Protein 4M6T (pdb70)

Structure (mmCIF, N/CA/C/O backbone):
data_4M6T
#
_entry.id   4M6T
#
_cell.length_a   115.168
_cell.length_b   115.168
_cell.length_c   157.437
_cell.angle_alpha   90.00
_cell.angle_beta   90.00
_cell.angle_gamma   120.00
#
_symmetry.space_group_name_H-M   'H 3 2'
#
loop_
_entity.id
_entity.type
_entity.pdbx_description
1 polymer 'RNA polymerase II-associated factor 1 homolog, Linker, RNA polymerase-assoc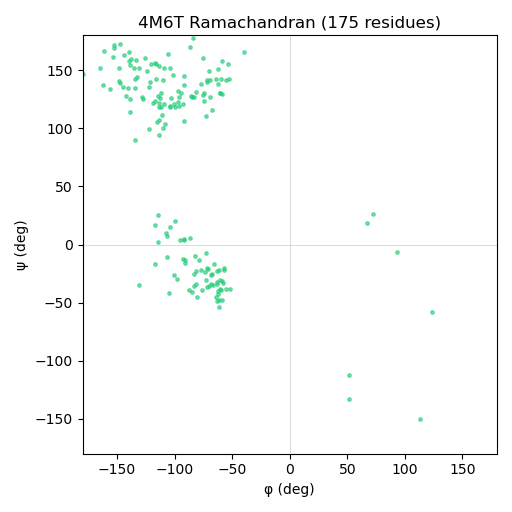iated protein LEO1'
2 non-polymer S-ADENOSYLMETHIONINE
3 water water
#
loop_
_atom_site.group_PDB
_atom_site.id
_atom_site.type_symbol
_atom_site.label_atom_id
_atom_site.label_alt_id
_atom_site.label_comp_id
_atom_site.label_asym_id
_atom_site.label_entity_id
_atom_site.label_seq_id
_atom_site.pdbx_PDB_ins_code
_atom_site.Cartn_x
_atom_site.Cartn_y
_atom_site.Cartn_z
_atom_site.occupancy
_atom_site.B_iso_or_equiv
_atom_site.auth_seq_id
_atom_site.auth_comp_id
_atom_site.auth_asym_id
_atom_site.auth_atom_id
_atom_site.pdbx_PDB_model_num
ATOM 1 N N . LYS A 1 1 ? -25.859 -11.039 29.908 1.00 63.23 10 LYS A N 1
ATOM 2 C CA . LYS A 1 1 ? -27.061 -11.521 29.239 1.00 60.71 10 LYS A CA 1
ATOM 3 C C . LYS A 1 1 ? -26.696 -12.639 28.259 1.00 55.79 10 LYS A C 1
ATOM 4 O O . LYS A 1 1 ? -25.515 -12.889 28.011 1.00 55.57 10 LYS A O 1
ATOM 6 N N . ASP A 1 2 ? -27.708 -13.318 27.725 1.00 54.01 11 ASP A N 1
ATOM 7 C CA . ASP A 1 2 ? -27.488 -14.377 26.744 1.00 56.10 11 ASP A CA 1
ATOM 8 C C . ASP A 1 2 ? -26.755 -13.841 25.503 1.00 57.87 11 ASP A C 1
ATOM 9 O O . ASP A 1 2 ? -26.788 -12.634 25.224 1.00 54.33 11 ASP A O 1
ATOM 11 N N . ARG A 1 3 ? -26.098 -14.734 24.761 1.00 57.85 12 ARG A N 1
ATOM 12 C CA . ARG A 1 3 ? -25.411 -14.347 23.526 1.00 55.38 12 ARG A CA 1
ATOM 13 C C . ARG A 1 3 ? -26.415 -13.784 22.522 1.00 52.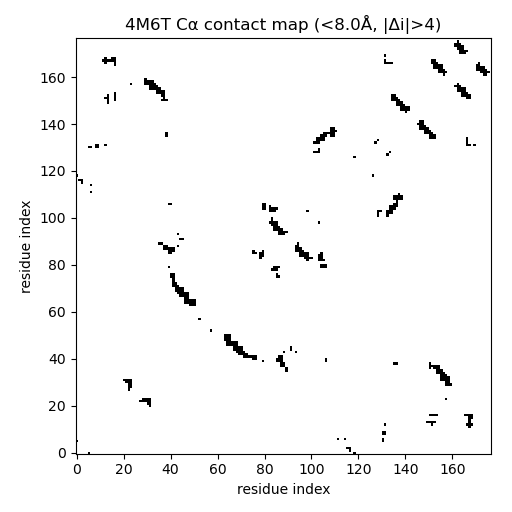22 12 ARG A C 1
ATOM 14 O O . ARG A 1 3 ? -26.191 -12.715 21.946 1.00 48.84 12 ARG A O 1
ATOM 22 N N . ASP A 1 4 ? -27.523 -14.504 22.342 1.00 51.78 13 ASP A N 1
ATOM 23 C CA . ASP A 1 4 ? -28.648 -14.057 21.518 1.00 51.82 13 ASP A CA 1
ATOM 24 C C . ASP A 1 4 ? -29.161 -12.651 21.865 1.00 52.22 13 ASP A C 1
ATOM 25 O O . ASP A 1 4 ? -29.529 -11.877 20.981 1.00 52.25 13 ASP A O 1
ATOM 30 N N . SER A 1 5 ? -29.182 -12.327 23.152 1.00 51.78 14 SER A N 1
ATOM 31 C CA . SER A 1 5 ? -29.649 -11.025 23.606 1.00 54.44 14 SER A CA 1
ATOM 32 C C . SER A 1 5 ? -28.663 -9.915 23.260 1.00 52.34 14 SER A C 1
ATOM 33 O O . SER A 1 5 ? -29.064 -8.783 22.975 1.00 49.49 14 SER A O 1
ATOM 36 N N . GLN A 1 6 ? -27.372 -10.223 23.342 1.00 52.45 15 GLN A N 1
ATOM 37 C CA . GLN A 1 6 ? -26.344 -9.264 22.957 1.00 49.58 15 GLN A CA 1
ATOM 38 C C . GLN A 1 6 ? -26.518 -8.934 21.468 1.00 47.79 15 GLN A C 1
ATOM 39 O O . GLN A 1 6 ? -26.657 -7.773 21.084 1.00 45.83 15 GLN A O 1
ATOM 45 N N . ILE A 1 7 ? -26.541 -9.974 20.644 1.00 43.56 16 ILE A N 1
ATOM 46 C CA . ILE A 1 7 ? -26.663 -9.820 19.206 1.00 44.42 16 ILE A CA 1
ATOM 47 C C . ILE A 1 7 ? -27.957 -9.094 18.803 1.00 45.48 16 ILE A C 1
ATOM 48 O O . ILE A 1 7 ? -27.961 -8.256 17.897 1.00 39.98 16 ILE A O 1
ATOM 53 N N . THR A 1 8 ? -29.049 -9.398 19.493 1.00 45.58 17 THR A N 1
ATOM 54 C CA . THR A 1 8 ? -30.320 -8.755 19.203 1.00 42.95 17 THR A CA 1
ATOM 55 C C . THR A 1 8 ? -30.267 -7.263 19.548 1.00 42.05 17 THR A C 1
ATOM 56 O O . THR A 1 8 ? -30.858 -6.423 18.854 1.00 41.80 17 THR A O 1
ATOM 60 N N . ALA A 1 9 ? -29.525 -6.944 20.601 1.00 34.76 18 ALA A N 1
ATOM 61 C CA . ALA A 1 9 ? -29.367 -5.573 21.052 1.00 37.30 18 ALA A CA 1
ATOM 62 C C . ALA A 1 9 ? -28.406 -4.825 20.125 1.00 41.39 18 ALA A C 1
ATOM 63 O O . ALA A 1 9 ? -28.624 -3.657 19.800 1.00 43.69 18 ALA A O 1
ATOM 65 N N . ILE A 1 10 ? -27.345 -5.494 19.684 1.00 39.63 19 ILE A N 1
ATOM 66 C CA . ILE A 1 10 ? -26.440 -4.869 18.725 1.00 40.37 19 ILE A CA 1
ATOM 67 C C . ILE A 1 10 ? -27.162 -4.587 17.399 1.00 36.78 19 ILE A C 1
ATOM 68 O O . ILE A 1 10 ? -27.064 -3.498 16.844 1.00 35.37 19 ILE A O 1
ATOM 73 N N . GLU A 1 11 ? -27.919 -5.559 16.917 1.00 37.76 20 GLU A N 1
ATOM 74 C CA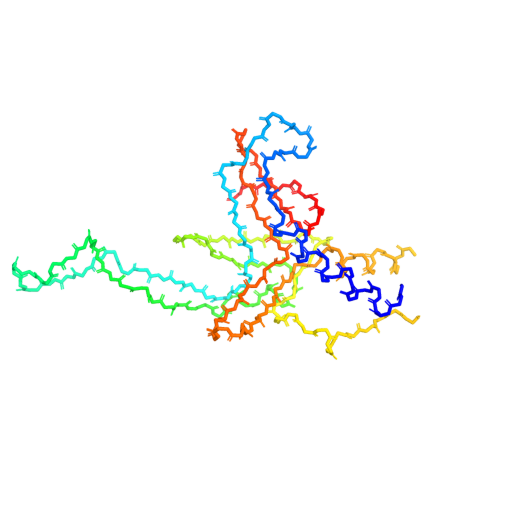 . GLU A 1 11 ? -28.663 -5.367 15.683 1.00 40.77 20 GLU A CA 1
ATOM 75 C C . GLU A 1 11 ? -29.656 -4.218 15.801 1.00 41.16 20 GLU A C 1
ATOM 76 O O . GLU A 1 11 ? -29.938 -3.524 14.820 1.00 39.54 20 GLU A O 1
ATOM 82 N N . LYS A 1 12 ? -30.164 -4.007 17.012 1.00 41.51 21 LYS A N 1
ATOM 83 C CA . LYS A 1 12 ? -31.117 -2.934 17.237 1.00 42.32 21 LYS A CA 1
ATOM 84 C C . LYS A 1 12 ? -30.467 -1.554 17.139 1.00 41.74 21 LYS A C 1
ATOM 85 O O . LYS A 1 12 ? -31.100 -0.600 16.680 1.00 41.09 21 LYS A O 1
ATOM 91 N N . THR A 1 13 ? -29.220 -1.435 17.584 1.00 38.81 22 THR A N 1
ATOM 92 C CA . THR A 1 13 ? -28.512 -0.169 17.427 1.00 40.37 22 THR A CA 1
ATOM 93 C C . THR A 1 13 ? -28.519 0.222 15.949 1.00 36.81 22 THR A C 1
ATOM 94 O O . THR A 1 13 ? -28.661 1.403 15.618 1.00 34.04 22 THR A O 1
ATOM 98 N N . PHE A 1 14 ? -28.372 -0.773 15.067 1.00 36.72 23 PHE A N 1
ATOM 99 C CA . PHE A 1 14 ? -28.463 -0.538 13.622 1.00 35.21 23 PHE A CA 1
ATOM 100 C C . PHE A 1 14 ? -29.842 -0.042 13.189 1.00 36.34 23 PHE A C 1
ATOM 101 O O . PHE A 1 14 ? -29.942 0.935 12.448 1.00 40.93 23 PHE A O 1
ATOM 109 N N . GLU A 1 15 ? -30.906 -0.711 13.630 1.00 36.99 24 GLU A N 1
ATOM 110 C CA . GLU A 1 15 ? -32.261 -0.252 13.289 1.00 40.32 24 GLU A CA 1
ATOM 111 C C . GLU A 1 15 ? -32.565 1.143 13.848 1.00 38.92 24 GLU A C 1
ATOM 112 O O . GLU A 1 15 ? -33.129 1.984 13.156 1.00 40.04 24 GLU A O 1
ATOM 114 N N . ASP A 1 16 ? -32.167 1.391 15.091 1.00 39.15 25 ASP A N 1
ATOM 115 C CA . ASP A 1 16 ? -32.415 2.687 15.720 1.00 44.17 25 ASP A CA 1
ATOM 116 C C . ASP A 1 16 ? -31.706 3.826 15.006 1.00 44.34 25 ASP A C 1
ATOM 117 O O . ASP A 1 16 ? -32.211 4.960 14.968 1.00 46.16 25 ASP A O 1
ATOM 122 N N . ALA A 1 17 ? -30.543 3.532 14.432 1.00 40.93 26 ALA A N 1
ATOM 123 C CA . ALA A 1 17 ? -29.766 4.571 13.768 1.00 38.86 26 ALA A CA 1
ATOM 124 C C . ALA A 1 17 ? -30.420 5.029 12.456 1.00 38.34 26 ALA A C 1
ATOM 125 O O . ALA A 1 17 ? -30.165 6.134 11.963 1.00 37.10 26 ALA A O 1
ATOM 127 N N . GLN A 1 18 ? -31.280 4.193 11.894 1.00 37.86 27 GLN A N 1
ATOM 128 C CA . GLN A 1 18 ? -31.876 4.529 10.606 1.00 40.55 27 GLN A CA 1
ATOM 129 C C . GLN A 1 18 ? -33.193 5.247 10.800 1.00 41.66 27 GLN A C 1
ATOM 130 O O . GLN A 1 18 ? -33.737 5.814 9.853 1.00 41.71 27 GLN A O 1
ATOM 136 N N . LYS A 1 19 ? -33.701 5.216 12.032 1.00 39.54 28 LYS A N 1
ATOM 137 C CA . LYS A 1 19 ? -34.915 5.943 12.364 1.00 36.47 28 LYS A CA 1
ATOM 138 C C . LYS A 1 19 ? -34.702 7.415 12.112 1.00 36.48 28 LYS A C 1
ATOM 139 O O . LYS A 1 19 ? -33.628 7.953 12.351 1.00 39.94 28 LYS A O 1
ATOM 145 N N . SER A 1 20 ? -35.739 8.065 11.621 1.00 39.03 29 SER A N 1
ATOM 146 C CA . SER A 1 20 ? -35.644 9.456 11.231 1.00 41.82 29 SER A CA 1
ATOM 147 C C . SER A 1 20 ? -35.272 10.354 12.408 1.00 41.13 29 SER A C 1
ATOM 148 O O . SER A 1 20 ? -35.883 10.290 13.467 1.00 37.62 29 SER A O 1
ATOM 151 N N . ILE A 1 21 ? -34.269 11.195 12.210 1.00 43.50 30 ILE A N 1
ATOM 152 C CA . ILE A 1 21 ? -33.925 12.213 13.185 1.00 40.01 30 ILE A CA 1
ATOM 153 C C . ILE A 1 21 ? -34.563 13.544 12.789 1.00 42.57 30 ILE A C 1
ATOM 154 O O . ILE A 1 21 ? -34.317 14.072 11.702 1.00 47.75 30 ILE A O 1
ATOM 159 N N . SER A 1 22 ? -35.367 14.096 13.686 1.00 45.32 31 SER A N 1
ATOM 160 C CA . SER A 1 22 ? -36.250 15.211 13.358 1.00 44.09 31 SER A CA 1
ATOM 161 C C . SER A 1 22 ? -36.151 16.362 14.370 1.00 45.93 31 SER A C 1
ATOM 162 O O . SER A 1 22 ? -36.283 17.539 14.012 1.00 45.19 31 SER A O 1
ATOM 165 N N . GLN A 1 23 ? -35.938 16.007 15.634 1.00 41.75 32 GLN A N 1
ATOM 166 C CA . GLN A 1 23 ? -35.808 16.992 16.701 1.00 43.76 32 GLN A CA 1
ATOM 167 C C . GLN A 1 23 ? -34.854 16.513 17.795 1.00 37.81 32 GLN A C 1
ATOM 168 O O . GLN A 1 23 ? -34.689 15.314 18.018 1.00 34.67 32 GLN A O 1
ATOM 174 N N . HIS A 1 24 ? -34.224 17.471 18.463 1.00 36.60 33 HIS A N 1
ATOM 175 C CA . HIS A 1 24 ? -33.228 17.190 19.482 1.00 35.83 33 HIS A CA 1
ATOM 176 C C . HIS A 1 24 ? -33.898 16.565 20.741 1.00 38.55 33 HIS A C 1
ATOM 177 O O . HIS A 1 24 ? -35.005 16.951 21.116 1.00 39.39 33 HIS A O 1
ATOM 184 N N . TYR A 1 25 ? -33.244 15.591 21.371 1.00 34.71 34 TYR A N 1
ATOM 185 C CA . TYR A 1 25 ? -33.874 14.821 22.445 1.00 36.26 34 TYR A CA 1
ATOM 186 C C . TYR A 1 25 ? -34.261 15.647 23.696 1.00 40.35 34 TYR A C 1
ATOM 187 O O . TYR A 1 25 ? -35.273 15.361 24.336 1.00 36.46 34 TYR A O 1
ATOM 189 N N . SER A 1 26 ? -33.468 16.667 24.029 1.00 41.42 35 SER A N 1
ATOM 190 C CA . SER A 1 26 ? -33.715 17.493 25.222 1.00 44.31 35 SER A CA 1
ATOM 191 C C . SER A 1 26 ? -34.248 18.865 24.866 1.00 44.48 35 SER A C 1
ATOM 192 O O . SER A 1 26 ? -34.660 19.617 25.753 1.00 45.15 35 SE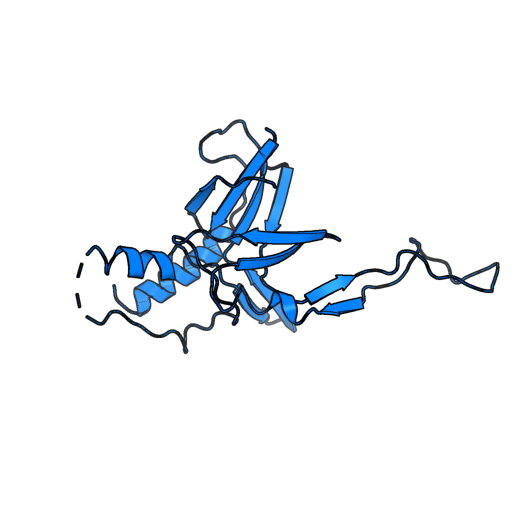R A O 1
ATOM 195 N N . LYS A 1 27 ? -34.195 19.199 23.578 1.00 41.30 36 LYS A N 1
ATOM 196 C CA . LYS A 1 27 ? -34.605 20.509 23.089 1.00 40.06 36 LYS A CA 1
ATOM 197 C C . LYS A 1 27 ? -35.468 20.299 21.863 1.00 42.71 36 LYS A C 1
ATOM 198 O O . LYS A 1 27 ? -34.961 20.217 20.747 1.00 45.89 36 LYS A O 1
ATOM 204 N N . PRO A 1 28 ? -36.784 20.173 22.071 1.00 46.36 37 PRO A N 1
ATOM 205 C CA . PRO A 1 28 ? -37.710 19.758 21.004 1.00 45.33 37 PRO A CA 1
ATOM 206 C C . PRO A 1 28 ? -37.967 20.827 19.939 1.00 43.36 37 PRO A C 1
ATOM 207 O O . PRO A 1 28 ? -38.644 20.554 18.955 1.00 46.25 37 PRO A O 1
ATOM 211 N N . ARG A 1 29 ? -37.467 22.036 20.152 1.00 45.09 38 ARG A N 1
ATOM 212 C CA . ARG A 1 29 ? -37.583 23.083 19.147 1.00 51.76 38 ARG A CA 1
ATOM 213 C C . ARG A 1 29 ? -36.363 23.056 18.230 1.00 50.07 38 ARG A C 1
ATOM 214 O O . ARG A 1 29 ? -36.374 23.648 17.142 1.00 49.16 38 ARG A O 1
ATOM 222 N N . VAL A 1 30 ? -35.320 22.365 18.679 1.00 40.79 39 VAL A N 1
ATOM 223 C CA . VAL A 1 30 ? -34.067 22.317 17.948 1.00 41.28 39 VAL A CA 1
ATOM 224 C C . VAL A 1 30 ? -34.113 21.219 16.887 1.00 42.55 39 VAL A C 1
ATOM 225 O O . VAL A 1 30 ? -34.460 20.068 17.168 1.00 43.65 39 VAL A O 1
ATO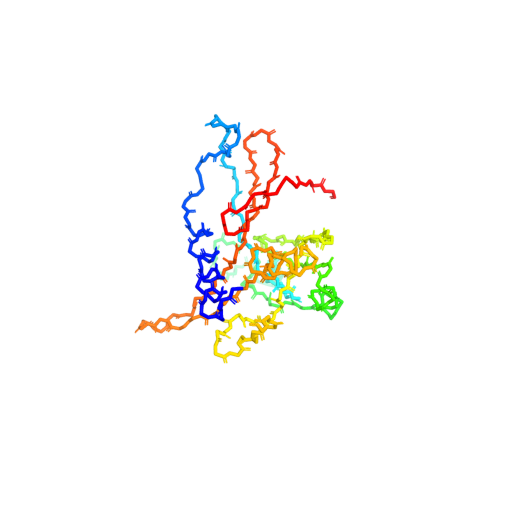M 229 N N . THR A 1 31 ? -33.798 21.600 15.655 1.00 40.78 40 THR A N 1
ATOM 230 C CA . THR A 1 31 ? -33.936 20.708 14.509 1.00 42.15 40 THR A CA 1
ATOM 231 C C . THR A 1 31 ? -32.578 20.432 13.885 1.00 38.10 40 THR A C 1
ATOM 232 O O . THR A 1 31 ? -31.648 21.232 14.028 1.00 35.78 40 THR A O 1
ATOM 236 N N . PRO A 1 32 ? -32.468 19.290 13.191 1.00 36.52 41 PRO A N 1
ATOM 237 C CA . PRO A 1 32 ? -31.227 18.823 12.569 1.00 37.06 41 PRO A CA 1
ATOM 238 C C . PRO A 1 32 ? -30.910 19.632 11.322 1.00 41.05 41 PRO A C 1
ATOM 239 O O . PRO A 1 32 ? -31.784 19.829 10.463 1.00 42.90 41 PRO A O 1
ATOM 243 N N . VAL A 1 33 ? -29.673 20.115 11.250 1.00 41.27 42 VAL A N 1
ATOM 244 C CA . VAL A 1 33 ? -29.178 20.859 10.090 1.00 47.10 42 VAL A CA 1
ATOM 245 C C . VAL A 1 33 ? -28.365 19.953 9.137 1.00 47.88 42 VAL A C 1
ATOM 246 O O . VAL A 1 33 ? -28.334 20.190 7.939 1.00 48.07 42 VAL A O 1
ATOM 250 N N . GLU A 1 34 ? -27.709 18.928 9.682 1.00 44.81 43 GLU A N 1
ATOM 251 C CA . GLU A 1 34 ? -27.005 17.928 8.886 1.00 43.09 43 GLU A CA 1
ATOM 252 C C . GLU A 1 34 ? -26.870 16.628 9.672 1.00 41.11 43 GLU A C 1
ATOM 253 O O . GLU A 1 34 ? -26.515 16.649 10.848 1.00 41.40 43 GLU A O 1
ATOM 259 N N . VAL A 1 35 ? -27.157 15.494 9.036 1.00 39.86 44 VAL A N 1
ATOM 260 C CA . VAL A 1 35 ? -26.957 14.199 9.686 1.00 35.78 44 VAL A CA 1
ATOM 261 C C . VAL A 1 35 ? -25.915 13.420 8.893 1.00 37.07 44 VAL A C 1
ATOM 262 O O . VAL A 1 35 ? -26.087 13.213 7.712 1.00 37.27 44 VAL A O 1
ATOM 266 N N . MET A 1 36 ? -24.829 12.996 9.533 1.00 41.23 45 MET A N 1
ATOM 267 C CA . MET A 1 36 ? -23.787 12.251 8.833 1.00 36.26 45 MET A CA 1
ATOM 268 C C . MET A 1 36 ? -23.616 10.862 9.437 1.00 36.50 45 MET A C 1
ATOM 269 O O . MET A 1 36 ? -23.334 10.733 10.628 1.00 38.38 45 MET A O 1
ATOM 274 N N . PRO A 1 37 ? -23.785 9.811 8.618 1.00 37.71 46 PRO A N 1
ATOM 275 C CA . PRO A 1 37 ? -23.483 8.460 9.105 1.00 34.89 46 PRO A CA 1
ATOM 276 C C . PRO A 1 37 ? -21.965 8.293 9.287 1.00 35.64 46 PRO A C 1
ATOM 277 O O . PRO A 1 37 ? -21.162 8.933 8.580 1.00 36.26 46 PRO A O 1
ATOM 281 N N . VAL A 1 38 ? -21.590 7.456 10.247 1.00 34.90 47 VAL A N 1
ATOM 282 C CA . VAL A 1 38 ? -20.196 7.278 10.618 1.00 35.59 47 VAL A CA 1
ATOM 283 C C . VAL A 1 38 ? -19.702 5.913 10.146 1.00 34.68 47 VAL A C 1
ATOM 284 O O . VAL A 1 38 ? -20.016 4.885 10.741 1.00 34.39 47 VAL A O 1
ATOM 288 N N . PHE A 1 39 ? -18.935 5.912 9.065 1.00 32.68 48 PHE A N 1
ATOM 289 C CA . PHE A 1 39 ? -18.280 4.707 8.584 1.00 33.16 48 PHE A CA 1
ATOM 290 C C . PHE A 1 39 ? -16.779 4.851 8.813 1.00 35.88 48 PHE A C 1
ATOM 291 O O . PHE A 1 39 ? -16.090 5.526 8.050 1.00 39.22 48 PHE A O 1
ATOM 299 N N . PRO A 1 40 ? -16.270 4.226 9.886 1.00 38.43 49 PRO A N 1
ATOM 300 C CA . PRO A 1 40 ? -14.833 4.222 10.181 1.00 38.65 49 PRO A CA 1
ATOM 301 C C . PRO A 1 40 ? -14.036 3.610 9.028 1.00 40.47 49 PRO A C 1
ATOM 302 O O . PRO A 1 40 ? -14.366 2.510 8.541 1.00 40.08 49 PRO A O 1
ATOM 306 N N . ASP A 1 41 ? -13.003 4.321 8.589 1.00 38.17 50 ASP A N 1
ATOM 307 C CA . ASP A 1 41 ? -12.229 3.874 7.447 1.00 38.92 50 ASP A CA 1
ATOM 308 C C . ASP A 1 41 ? -10.889 4.565 7.437 1.00 36.60 50 ASP A C 1
ATOM 309 O O . ASP A 1 41 ? -10.689 5.555 8.132 1.00 43.05 50 ASP A O 1
ATOM 314 N N . PHE A 1 42 ? -9.976 4.053 6.628 1.00 39.29 51 PHE A N 1
ATOM 315 C CA . PHE A 1 42 ? -8.696 4.707 6.396 1.00 39.13 51 PHE A CA 1
ATOM 316 C C . PHE A 1 42 ? -8.634 5.157 4.935 1.00 39.15 51 PHE A C 1
ATOM 317 O O . PHE A 1 42 ? -7.562 5.313 4.358 1.00 38.92 51 PHE A O 1
ATOM 325 N N . LYS A 1 43 ? -9.805 5.373 4.348 1.00 41.47 52 LYS A N 1
ATOM 326 C CA . LYS A 1 43 ? -9.933 5.632 2.913 1.00 41.18 52 LYS A CA 1
ATOM 327 C C . LYS A 1 43 ? -10.804 6.848 2.649 1.00 43.17 52 LYS A C 1
ATOM 328 O O . LYS A 1 43 ? -11.702 7.169 3.439 1.00 44.86 52 LYS A O 1
ATOM 334 N N . MET A 1 44 ? -10.534 7.515 1.533 1.00 40.96 53 MET A N 1
ATOM 335 C CA . MET A 1 44 ? -11.234 8.736 1.166 1.00 40.40 53 MET A CA 1
ATOM 336 C C . MET A 1 44 ? -11.525 8.784 -0.330 1.00 41.95 53 MET A C 1
ATOM 337 O O . MET A 1 44 ? -10.654 8.481 -1.150 1.00 42.82 53 MET A O 1
ATOM 342 N N . TRP A 1 45 ? -12.745 9.166 -0.685 1.00 40.25 54 TRP A N 1
ATOM 343 C CA . TRP A 1 45 ? -13.054 9.483 -2.070 1.00 38.76 54 TRP A CA 1
ATOM 344 C C . TRP A 1 45 ? -12.697 10.929 -2.331 1.00 38.88 54 TRP A C 1
ATOM 345 O O . TRP A 1 45 ? -13.105 11.825 -1.600 1.00 41.73 54 TRP A O 1
ATOM 356 N N . ILE A 1 46 ? -11.920 11.173 -3.368 1.00 39.42 55 ILE A N 1
ATOM 357 C CA . ILE A 1 46 ? -11.594 12.548 -3.668 1.00 40.15 55 ILE A CA 1
ATOM 358 C C . ILE A 1 46 ? -11.745 12.862 -5.151 1.00 36.34 55 ILE A C 1
ATOM 359 O O . ILE A 1 46 ? -11.327 12.090 -6.002 1.00 34.90 55 ILE A O 1
ATOM 364 N N . ASN A 1 47 ? -12.372 13.999 -5.433 1.00 37.44 56 ASN A N 1
ATOM 365 C CA . ASN A 1 47 ? -12.545 14.475 -6.794 1.00 37.12 56 ASN A CA 1
ATOM 366 C C . ASN A 1 47 ? -11.440 15.440 -7.191 1.00 36.77 56 ASN A C 1
ATOM 367 O O . ASN A 1 47 ? -11.132 16.376 -6.444 1.00 36.15 56 ASN A O 1
ATOM 372 N N . PRO A 1 48 ? -10.815 15.204 -8.361 1.00 38.15 57 PRO A N 1
ATOM 373 C CA . PRO A 1 48 ? -9.999 16.301 -8.896 1.00 37.31 57 PRO A CA 1
ATOM 374 C C . PRO A 1 48 ? -10.858 17.567 -9.029 1.00 36.07 57 PRO A C 1
ATOM 375 O O . PRO A 1 48 ? -12.030 17.465 -9.372 1.00 41.15 57 PRO A O 1
ATOM 379 N N . CYS A 1 49 ? -10.291 18.729 -8.725 1.00 33.08 58 CYS A N 1
ATOM 380 C CA . CYS A 1 49 ? -11.031 19.980 -8.770 1.00 38.45 58 CYS A CA 1
ATOM 381 C C . CYS A 1 49 ? -11.084 20.494 -10.208 1.00 42.71 58 CYS A C 1
ATOM 382 O O . CYS A 1 49 ? -11.961 21.270 -10.578 1.00 47.42 58 CYS A O 1
ATOM 385 N N . ALA A 1 50 ? -10.131 20.054 -11.014 1.00 42.70 59 ALA A N 1
ATOM 386 C CA . ALA A 1 50 ? -9.972 20.573 -12.357 1.00 44.71 59 ALA A CA 1
ATOM 387 C C . ALA A 1 50 ? -9.119 19.625 -13.180 1.00 45.54 59 ALA A C 1
ATOM 388 O O . ALA A 1 50 ? -8.117 19.093 -12.691 1.00 44.86 59 ALA A O 1
ATOM 390 N N . GLN A 1 51 ? -9.527 19.400 -14.421 1.00 43.22 60 GLN A N 1
ATOM 391 C CA . GLN A 1 51 ? -8.625 18.837 -15.404 1.00 45.86 60 GLN A CA 1
ATOM 392 C C . GLN A 1 51 ? -7.953 19.996 -16.143 1.00 48.11 60 GLN A C 1
ATOM 393 O O . GLN A 1 51 ? -8.597 20.993 -16.489 1.00 46.86 60 GLN A O 1
ATOM 399 N N . VAL A 1 52 ? -6.652 19.868 -16.362 1.00 46.33 61 VAL A N 1
ATOM 400 C CA . VAL A 1 52 ? -5.912 20.842 -17.147 1.00 46.03 61 VAL A CA 1
ATOM 401 C C . VAL A 1 52 ? -5.739 20.266 -18.548 1.00 43.40 61 VAL A C 1
ATOM 402 O O . VAL A 1 52 ? -5.124 19.215 -18.729 1.00 44.24 61 VAL A O 1
ATOM 406 N N . ILE A 1 53 ? -6.291 20.967 -19.530 1.00 44.82 62 ILE A N 1
ATOM 407 C CA . ILE A 1 53 ? -6.491 20.424 -20.876 1.00 48.33 62 ILE A CA 1
ATOM 408 C C . ILE A 1 53 ? -5.745 21.264 -21.919 1.00 44.94 62 ILE A C 1
ATOM 409 O O . ILE A 1 53 ? -5.457 22.436 -21.678 1.00 44.87 62 ILE A O 1
ATOM 414 N N . PHE A 1 54 ? -5.405 20.666 -23.060 1.00 47.62 63 PHE A N 1
ATOM 415 C CA . PHE A 1 54 ? -4.747 21.416 -24.144 1.00 49.43 63 PHE A CA 1
ATOM 416 C C . PHE A 1 54 ? -5.654 21.677 -25.350 1.00 50.17 63 PHE A C 1
ATOM 417 O O . PHE A 1 54 ? -5.188 22.138 -26.395 1.00 51.78 63 PHE A O 1
ATOM 425 N N . ASP A 1 55 ? -6.944 21.386 -25.191 1.00 51.16 64 ASP A N 1
ATOM 426 C CA . ASP A 1 55 ? -7.951 21.683 -26.211 1.00 56.96 64 ASP A CA 1
ATOM 427 C C . ASP A 1 55 ? -8.919 22.768 -25.731 1.00 57.75 64 ASP A C 1
ATOM 428 O O . ASP A 1 55 ? -9.525 22.640 -24.663 1.00 56.38 64 ASP A O 1
ATOM 430 N N . SER A 1 56 ? -9.072 23.828 -26.524 1.00 58.66 65 SER A N 1
ATOM 431 C CA . SER A 1 56 ? -9.943 24.949 -26.152 1.00 61.44 65 SER A CA 1
ATOM 432 C C . SER A 1 56 ? -11.429 24.574 -26.155 1.00 64.88 65 SER A C 1
ATOM 433 O O . SER A 1 56 ? -12.231 25.189 -25.446 1.00 61.41 65 SER A O 1
ATOM 435 N N . ASP A 1 57 ? -11.788 23.574 -26.962 1.00 65.20 66 ASP A N 1
ATOM 436 C CA . ASP A 1 57 ? -13.150 23.031 -26.965 1.00 72.51 66 ASP A CA 1
ATOM 437 C C . ASP A 1 57 ? -13.156 21.587 -26.446 1.00 72.65 66 ASP A C 1
ATOM 438 O O . ASP A 1 57 ? -12.928 20.640 -27.205 1.00 70.96 66 ASP A O 1
ATOM 440 N N . PRO A 1 58 ? -13.414 21.422 -25.141 1.00 72.08 67 PRO A N 1
ATOM 441 C CA . PRO A 1 58 ? -13.386 20.108 -24.485 1.00 74.95 67 PRO A CA 1
ATOM 442 C C . PRO A 1 58 ? -14.717 19.354 -24.577 1.00 76.01 67 PRO A C 1
ATOM 443 O O . PRO A 1 58 ? -15.731 19.923 -25.005 1.00 71.08 67 PRO A O 1
ATOM 447 N N . ALA A 1 59 ? -14.701 18.080 -24.180 1.00 75.94 68 ALA A N 1
ATOM 448 C CA . ALA A 1 59 ? -15.927 17.288 -24.049 1.00 67.40 68 ALA A CA 1
ATOM 449 C C . ALA A 1 59 ? -16.764 17.851 -22.899 1.00 64.60 68 ALA A C 1
ATOM 450 O O . ALA A 1 59 ? -16.334 17.831 -21.744 1.00 65.19 68 ALA A O 1
ATOM 452 N N . PRO A 1 60 ? -17.960 18.364 -23.217 1.00 63.63 69 PRO A N 1
ATOM 453 C CA . PRO A 1 60 ? -18.778 19.136 -22.272 1.00 64.43 69 PRO A CA 1
ATOM 454 C C . PRO A 1 60 ? -19.254 18.320 -21.067 1.00 62.28 69 PRO A C 1
ATOM 455 O O . PRO A 1 60 ? -19.583 17.139 -21.199 1.00 61.17 69 PRO A O 1
ATOM 459 N N . LYS A 1 61 ? -19.280 18.959 -19.903 1.00 55.69 70 LYS A N 1
ATOM 460 C CA . LYS A 1 61 ? -19.817 18.337 -18.708 1.00 55.12 70 LYS A CA 1
ATOM 461 C C . LYS A 1 61 ? -20.350 19.405 -17.766 1.00 56.26 70 LYS A C 1
ATOM 462 O O . LYS A 1 61 ? -20.112 20.599 -17.965 1.00 58.73 70 LYS A O 1
ATOM 468 N N . ASP A 1 62 ? -21.077 18.979 -16.743 1.00 53.99 71 ASP A N 1
ATOM 469 C CA . ASP A 1 62 ? -21.725 19.923 -15.859 1.00 53.93 71 ASP A CA 1
ATOM 470 C C . ASP A 1 62 ? -20.720 20.607 -14.948 1.00 55.95 71 ASP A C 1
ATOM 471 O O . ASP A 1 62 ? -20.952 21.725 -14.475 1.00 59.56 71 ASP A O 1
ATOM 476 N N . THR A 1 63 ? -19.586 19.950 -14.726 1.00 53.70 72 THR A N 1
ATOM 477 C CA . THR A 1 63 ? -18.727 20.316 -13.603 1.00 51.35 72 THR A CA 1
ATOM 478 C C . THR A 1 63 ? -17.238 20.124 -13.857 1.00 50.26 72 THR A C 1
ATOM 479 O O . THR A 1 63 ? -16.816 19.137 -14.459 1.00 49.06 72 THR A O 1
ATOM 483 N N . SER A 1 64 ? -16.451 21.088 -13.390 1.00 51.16 73 SER A N 1
ATOM 484 C CA . SER A 1 64 ? -15.000 21.031 -13.508 1.00 52.10 73 SER A CA 1
ATOM 485 C C . SER A 1 64 ? -14.420 19.977 -12.561 1.00 48.31 73 SER A C 1
ATOM 486 O O . SER A 1 64 ? -14.857 19.831 -11.412 1.00 43.32 73 SER A O 1
ATOM 488 N N . GLY A 1 65 ? -13.425 19.255 -13.059 1.00 46.94 74 GLY A N 1
ATOM 489 C CA . GLY A 1 65 ? -12.772 18.220 -12.291 1.00 44.37 74 GLY A CA 1
ATOM 490 C C . GLY A 1 65 ? -13.075 16.884 -12.930 1.00 47.55 74 GLY A C 1
ATOM 491 O O . GLY A 1 65 ? -13.272 16.811 -14.148 1.00 43.56 74 GLY A O 1
ATOM 492 N N . ALA A 1 66 ? -13.119 15.834 -12.109 1.00 42.84 75 ALA A N 1
ATOM 493 C CA . ALA A 1 66 ? -13.412 14.489 -12.589 1.00 37.59 75 ALA A CA 1
ATOM 494 C C . ALA A 1 66 ? -14.048 13.601 -11.507 1.00 38.53 75 ALA A C 1
ATOM 495 O O . ALA A 1 66 ? -14.135 13.984 -10.325 1.00 35.33 75 ALA A O 1
ATOM 497 N N . ALA A 1 67 ? -14.496 12.420 -11.937 1.00 38.08 76 ALA A N 1
ATOM 498 C CA . ALA A 1 67 ? -15.018 11.372 -11.056 1.00 34.67 76 ALA A CA 1
ATOM 499 C C . ALA A 1 67 ? -14.026 11.025 -9.944 1.00 37.02 76 ALA A C 1
ATOM 500 O O . ALA A 1 67 ? -12.813 11.189 -10.102 1.00 38.01 76 ALA A O 1
ATOM 502 N N . ALA A 1 68 ? -14.546 10.504 -8.837 1.00 39.13 77 ALA A N 1
ATOM 503 C CA . ALA A 1 68 ? -13.762 10.328 -7.611 1.00 38.66 77 ALA A CA 1
ATOM 504 C C . ALA A 1 68 ? -12.707 9.213 -7.644 1.00 37.88 77 ALA A C 1
ATOM 505 O O . ALA A 1 68 ? -12.923 8.138 -8.210 1.00 35.54 77 ALA A O 1
ATOM 507 N N . LEU A 1 69 ? -11.570 9.527 -7.019 1.00 37.09 78 LEU A N 1
ATOM 508 C CA . LEU A 1 69 ? -10.450 8.632 -6.755 1.00 38.20 78 LEU A CA 1
ATOM 509 C C . LEU A 1 69 ? -10.523 8.182 -5.312 1.00 39.51 78 LEU A C 1
ATOM 510 O O . LEU A 1 69 ? -10.897 8.969 -4.436 1.00 37.07 78 LEU A O 1
ATOM 515 N N . GLU A 1 70 ? -10.108 6.949 -5.045 1.00 38.10 79 GLU A N 1
ATOM 516 C CA . GLU A 1 70 ? -10.035 6.475 -3.669 1.00 39.63 79 GLU A CA 1
ATOM 517 C C . GLU A 1 70 ? -8.604 6.527 -3.151 1.00 40.57 79 GLU A C 1
ATOM 518 O O . GLU A 1 70 ? -7.716 5.901 -3.718 1.00 43.95 79 GLU A O 1
ATOM 524 N N . MET A 1 71 ? -8.381 7.275 -2.074 1.00 40.98 80 MET A N 1
ATOM 525 C CA . MET A 1 71 ? -7.051 7.358 -1.472 1.00 43.21 80 MET A CA 1
ATOM 526 C C . MET A 1 71 ? -7.043 6.819 -0.054 1.00 44.12 80 MET A C 1
ATOM 527 O O . MET A 1 71 ? -8.071 6.804 0.623 1.00 43.74 80 MET A O 1
ATOM 532 N N . MET A 1 72 ? -5.874 6.390 0.401 1.00 48.58 81 MET A N 1
ATOM 533 C CA . MET A 1 72 ? -5.773 5.790 1.719 1.00 43.30 81 MET A CA 1
ATOM 534 C C . MET A 1 72 ? -4.535 6.235 2.471 1.00 42.65 81 MET A C 1
ATOM 535 O O . MET A 1 72 ? -3.537 6.618 1.869 1.00 49.07 81 MET A O 1
ATOM 540 N N . SER A 1 73 ? -4.620 6.186 3.796 1.00 44.29 82 SER A N 1
ATOM 541 C CA . SER A 1 73 ? -3.499 6.481 4.676 1.00 46.61 82 SER A CA 1
ATOM 542 C C . SER A 1 73 ? -3.322 5.337 5.665 1.00 51.43 82 SER A C 1
ATOM 543 O O . SER A 1 73 ? -4.275 4.934 6.339 1.00 48.58 82 SER A O 1
ATOM 545 N N . GLN A 1 74 ? -2.107 4.804 5.747 1.00 55.00 83 GLN A N 1
ATOM 546 C CA . GLN A 1 74 ? -1.814 3.737 6.707 1.00 58.73 83 GLN A CA 1
ATOM 547 C C . GLN A 1 74 ? -1.882 4.267 8.139 1.00 53.85 83 GLN A C 1
ATOM 548 O O . GLN A 1 74 ? -2.123 3.511 9.074 1.00 55.43 83 GLN A O 1
ATOM 550 N N . ALA A 1 75 ? -1.668 5.570 8.300 1.00 50.86 84 ALA A N 1
ATOM 551 C CA . ALA A 1 75 ? -1.776 6.208 9.606 1.00 51.47 84 ALA A CA 1
ATOM 552 C C . ALA A 1 75 ? -3.173 6.031 10.227 1.00 52.96 84 ALA A C 1
ATOM 553 O O . ALA A 1 75 ? -3.290 5.635 11.390 1.00 60.24 84 ALA A O 1
ATOM 555 N N . MET A 1 76 ? -4.221 6.295 9.444 1.00 51.25 85 MET A N 1
ATOM 556 C CA . MET A 1 76 ? -5.609 6.260 9.925 1.00 52.79 85 MET A CA 1
ATOM 557 C C . MET A 1 76 ? -6.059 4.934 10.541 1.00 49.81 85 MET A C 1
ATOM 558 O O . MET A 1 76 ? -7.042 4.901 11.280 1.00 55.89 85 MET A O 1
ATOM 563 N N . ILE A 1 77 ? -5.376 3.838 10.239 1.00 48.41 86 ILE A N 1
ATOM 564 C CA . ILE A 1 77 ? -5.890 2.541 10.688 1.00 55.36 86 ILE A CA 1
ATOM 565 C C . ILE A 1 77 ? -5.563 2.247 12.157 1.00 60.20 86 ILE A C 1
ATOM 566 O O . ILE A 1 77 ? -6.427 1.790 12.920 1.00 57.89 86 ILE A O 1
ATOM 571 N N . ARG A 1 78 ? -4.321 2.510 12.556 1.00 61.21 87 ARG A N 1
ATOM 572 C CA . ARG A 1 78 ? -3.997 2.541 13.974 1.00 58.46 87 ARG A CA 1
ATOM 573 C C . ARG A 1 78 ? -4.855 3.641 14.599 1.00 63.08 87 ARG A C 1
ATOM 574 O O . ARG A 1 78 ? -4.899 4.779 14.093 1.00 66.19 87 ARG A O 1
ATOM 576 N N . GLY A 1 79 ? -5.537 3.308 15.690 1.00 54.54 88 GLY A N 1
ATOM 577 C CA . GLY A 1 79 ? -6.495 4.225 16.278 1.00 51.81 88 GLY A CA 1
ATOM 578 C C . GLY A 1 79 ? -7.843 3.545 16.358 1.00 54.98 88 GLY A C 1
ATOM 579 O O . GLY A 1 79 ? -8.416 3.386 17.445 1.00 52.80 88 GLY A O 1
ATOM 580 N N . MET A 1 80 ? -8.341 3.123 15.200 1.00 56.13 89 MET A N 1
ATOM 581 C CA . MET A 1 80 ? -9.593 2.379 15.133 1.00 52.98 89 MET A CA 1
ATOM 582 C C . MET A 1 80 ? -9.425 1.002 15.751 1.00 50.13 89 MET A C 1
ATOM 583 O O . MET A 1 80 ? -10.350 0.468 16.352 1.00 50.56 89 MET A O 1
ATOM 588 N N . ME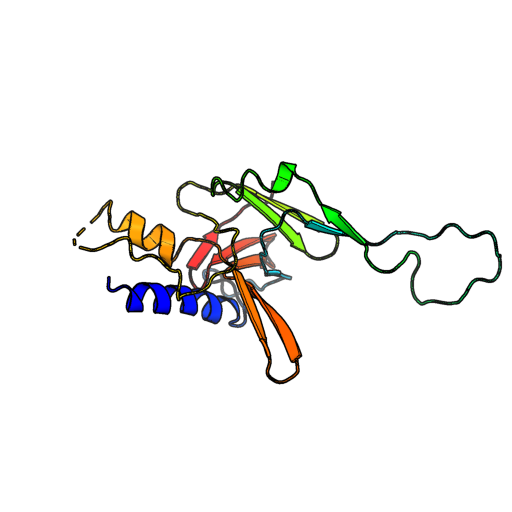T A 1 81 ? -8.237 0.429 15.600 1.00 54.55 90 MET A N 1
ATOM 589 C CA . MET A 1 81 ? -7.970 -0.907 16.125 1.00 54.90 90 MET A CA 1
ATOM 590 C C . MET A 1 81 ? -7.606 -0.874 17.598 1.00 54.15 90 MET A C 1
ATOM 591 O O . MET A 1 81 ? -7.803 -1.856 18.308 1.00 54.37 90 MET A O 1
ATOM 596 N N . SER A 1 82 ? -7.077 0.254 18.063 1.00 54.03 91 SER A N 1
ATOM 597 C CA . SER A 1 82 ? -6.864 0.427 19.496 1.00 53.95 91 SER A CA 1
ATOM 598 C C . SER A 1 82 ? -8.205 0.780 20.147 1.00 55.98 91 SER A C 1
ATOM 599 O O . SER A 1 82 ? -8.336 0.728 21.377 1.00 50.20 91 SER A O 1
ATOM 602 N N . GLY A 1 83 ? -9.190 1.121 19.306 1.00 50.11 92 GLY A N 1
ATOM 603 C CA . GLY A 1 83 ? -10.550 1.401 19.740 1.00 48.82 92 GLY A CA 1
ATOM 604 C C . GLY A 1 83 ? -10.641 2.727 20.462 1.00 50.35 92 GLY A C 1
ATOM 605 O O . GLY A 1 83 ? -11.534 2.953 21.287 1.00 56.86 92 GLY A O 1
ATOM 606 N N . GLU A 1 84 ? -9.715 3.616 20.131 1.00 53.42 93 GLU A N 1
ATOM 607 C CA . GLU A 1 84 ? -9.495 4.851 20.865 1.00 50.67 93 GLU A CA 1
ATOM 608 C C . GLU A 1 84 ? -9.826 6.080 20.036 1.00 57.26 93 GLU A C 1
ATOM 609 O O . GLU A 1 84 ? -9.655 7.212 20.501 1.00 62.51 93 GLU A O 1
ATOM 615 N N . ASN A 1 85 ? -10.292 5.863 18.809 1.00 54.09 94 ASN A N 1
ATOM 616 C CA . ASN A 1 85 ? -9.985 6.789 17.750 1.00 47.03 94 ASN A CA 1
ATOM 617 C C . ASN A 1 85 ? -10.624 6.358 16.427 1.00 48.19 94 ASN A C 1
ATOM 618 O O . ASN A 1 85 ? -10.753 5.163 16.161 1.00 47.63 94 ASN A O 1
ATOM 623 N N . LEU A 1 86 ? -11.031 7.314 15.597 1.00 43.16 95 LEU A N 1
ATOM 624 C CA . LEU A 1 86 ? -11.479 6.953 14.256 1.00 42.74 95 LEU A CA 1
ATOM 625 C C . LEU A 1 86 ? -11.574 8.104 13.254 1.00 39.49 95 LEU A C 1
ATOM 626 O O . LEU A 1 86 ? -11.797 9.264 13.615 1.00 40.63 95 LEU A O 1
ATOM 631 N N . TYR A 1 87 ? -11.396 7.766 11.985 1.00 37.34 96 TYR A N 1
ATOM 632 C CA . TYR A 1 87 ? -11.656 8.719 10.914 1.00 37.59 96 TYR A CA 1
ATOM 633 C C . TYR A 1 87 ? -12.909 8.330 10.127 1.00 38.22 96 TYR A C 1
ATOM 634 O O . TYR A 1 87 ? -13.293 7.155 10.060 1.00 37.87 96 TYR A O 1
ATOM 643 N N . PHE A 1 88 ? -13.563 9.328 9.553 1.00 36.06 97 PHE A N 1
ATOM 644 C CA . PHE A 1 88 ? -14.676 9.067 8.655 1.00 33.35 97 PHE A CA 1
ATOM 645 C C . PHE A 1 88 ? -14.844 10.206 7.651 1.00 33.93 97 PHE A C 1
ATOM 646 O O . PHE A 1 88 ? -14.330 11.311 7.855 1.00 35.76 97 PHE A O 1
ATOM 654 N N . GLN A 1 89 ? -15.548 9.924 6.560 1.00 31.44 98 GLN A N 1
ATOM 655 C CA . GLN A 1 89 ? -15.744 10.908 5.513 1.00 35.50 98 GLN A CA 1
ATOM 656 C C . GLN A 1 89 ? -17.209 11.260 5.395 1.00 36.91 98 GLN A C 1
ATOM 657 O O . GLN A 1 89 ? -18.071 10.402 5.543 1.00 39.45 98 GLN A O 1
ATOM 663 N N . SER A 1 90 ? -17.482 12.532 5.141 1.00 40.32 99 SER A N 1
ATOM 664 C CA . SER A 1 90 ? -18.811 12.984 4.761 1.00 40.77 99 SER A CA 1
ATOM 665 C C . SER A 1 90 ? -18.607 14.071 3.722 1.00 37.69 99 SER A C 1
ATOM 666 O O . SER A 1 90 ? -17.851 15.004 3.961 1.00 40.07 99 SER A O 1
ATOM 669 N N . GLY A 1 91 ? -19.266 13.952 2.572 1.00 39.19 100 GLY A N 1
ATOM 670 C CA . GLY A 1 91 ? -18.988 14.844 1.459 1.00 38.25 100 GLY A CA 1
ATOM 671 C C . GLY A 1 91 ? -17.498 14.878 1.159 1.00 42.37 100 GLY A C 1
ATOM 672 O O . GLY A 1 91 ? -16.848 13.835 1.090 1.00 45.20 100 GLY A O 1
ATOM 673 N N . ASN A 1 92 ? -16.933 16.066 0.987 1.00 44.71 101 ASN A N 1
ATOM 674 C CA . ASN A 1 92 ? -15.511 16.155 0.641 1.00 49.65 101 ASN A CA 1
ATOM 675 C C . ASN A 1 92 ? -14.638 16.148 1.879 1.00 5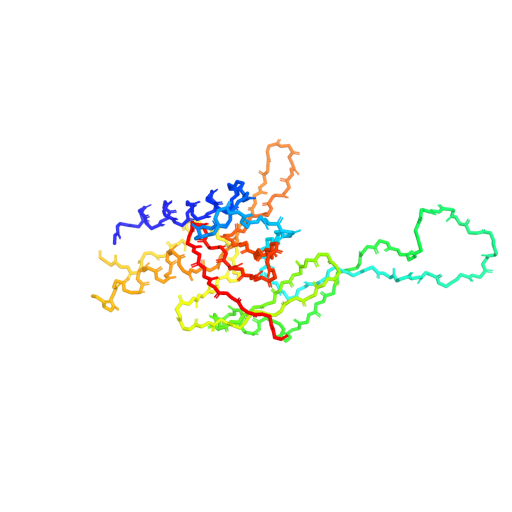2.89 101 ASN A C 1
ATOM 676 O O . ASN A 1 92 ? -13.416 16.307 1.792 1.00 56.93 101 ASN A O 1
ATOM 681 N N . ASP A 1 93 ? -15.261 15.946 3.032 1.00 45.08 102 ASP A N 1
ATOM 682 C CA . ASP A 1 93 ? -14.581 16.210 4.283 1.00 42.39 102 ASP A CA 1
ATOM 683 C C . ASP A 1 93 ? -14.092 14.984 5.029 1.00 42.00 102 ASP A C 1
ATOM 684 O O . ASP A 1 93 ? -14.651 13.890 4.921 1.00 42.82 102 ASP A O 1
ATOM 689 N N . LEU A 1 94 ? -13.027 15.197 5.791 1.00 41.43 103 LEU A N 1
ATOM 690 C CA . LEU A 1 94 ? -12.451 14.176 6.637 1.00 37.43 103 LEU A CA 1
ATOM 691 C C . LEU A 1 94 ? -12.653 14.621 8.080 1.00 39.18 103 LEU A C 1
ATOM 692 O O . LEU A 1 94 ? -12.223 15.713 8.476 1.00 36.72 103 LEU A O 1
ATOM 697 N N . TYR A 1 95 ? -13.330 13.786 8.856 1.00 37.35 104 TYR A N 1
ATOM 698 C CA . TYR A 1 95 ? -13.521 14.057 10.273 1.00 35.57 104 TYR A CA 1
ATOM 699 C C . TYR A 1 95 ? -12.712 13.086 11.099 1.00 35.36 104 TYR A C 1
ATOM 700 O O . TYR A 1 95 ? -12.600 11.906 10.776 1.00 38.19 104 TYR A O 1
ATOM 709 N N . PHE A 1 96 ? -12.145 13.593 12.176 1.00 37.12 105 PHE A N 1
ATOM 710 C CA . PHE A 1 96 ? -11.441 12.752 13.119 1.00 38.96 105 PHE A CA 1
ATOM 711 C C . PHE A 1 96 ? -12.234 12.702 14.430 1.00 40.43 105 PHE A C 1
ATOM 712 O O . PHE A 1 96 ? -12.646 13.736 14.947 1.00 38.45 105 PHE A O 1
ATOM 720 N N . VAL A 1 97 ? -12.472 11.503 14.949 1.00 37.22 106 VAL A N 1
ATOM 721 C CA . VAL A 1 97 ? -13.210 11.375 16.194 1.00 42.35 106 VAL A CA 1
ATOM 722 C C . VAL A 1 97 ? -12.341 10.830 17.329 1.00 41.47 106 VAL A C 1
ATOM 723 O O . VAL A 1 97 ? -11.830 9.710 17.249 1.00 42.57 106 VAL A O 1
ATOM 727 N N . LYS A 1 98 ? -12.179 11.629 18.383 1.00 40.14 107 LYS A N 1
ATOM 728 C CA . LYS A 1 98 ? -11.364 11.234 19.532 1.00 44.33 107 LYS A CA 1
ATOM 729 C C . LYS A 1 98 ? -12.245 10.552 20.585 1.00 43.23 107 LYS A C 1
ATOM 730 O O . LYS A 1 98 ? -13.030 11.202 21.272 1.00 46.02 107 LYS A O 1
ATOM 736 N N . LEU A 1 99 ? -12.120 9.235 20.702 1.00 43.84 108 LEU A N 1
ATOM 737 C CA . LEU A 1 99 ? -13.010 8.463 21.567 1.00 45.82 108 LEU A CA 1
ATOM 738 C C . LEU A 1 99 ? -12.629 8.469 23.052 1.00 47.92 108 LEU A C 1
ATOM 739 O O . LEU A 1 99 ? -11.473 8.218 23.410 1.00 49.51 108 LEU A O 1
ATOM 744 N N . PRO A 1 100 ? -13.619 8.738 23.920 1.00 45.56 109 PRO A N 1
ATOM 745 C CA . PRO A 1 100 ? -13.500 8.636 25.378 1.00 45.94 109 PRO A CA 1
ATOM 746 C C . PRO A 1 100 ? -13.531 7.174 25.818 1.00 44.89 109 PRO A C 1
ATOM 747 O O . PRO A 1 100 ? -14.006 6.316 25.071 1.00 45.78 109 PRO A O 1
ATOM 751 N N . ASN A 1 101 ? -13.046 6.897 27.022 1.00 47.01 110 ASN A N 1
ATOM 752 C CA . ASN A 1 101 ? -12.949 5.521 27.519 1.00 46.28 110 ASN A CA 1
ATOM 753 C C . ASN A 1 101 ? -14.279 4.775 27.529 1.00 44.53 110 ASN A C 1
ATOM 754 O O . ASN A 1 101 ? -14.282 3.546 27.514 1.00 46.83 110 ASN A O 1
ATOM 756 N N . PHE A 1 102 ? -15.399 5.502 27.548 1.00 39.50 111 PHE A N 1
ATOM 757 C CA . PHE A 1 102 ? -16.719 4.857 27.571 1.00 40.57 111 PHE A CA 1
ATOM 758 C C . PHE A 1 102 ? -17.346 4.606 26.185 1.00 44.23 111 PHE A C 1
ATOM 759 O O . PHE A 1 102 ? -18.495 4.165 26.089 1.00 42.14 111 PHE A O 1
ATOM 767 N N . LEU A 1 103 ? -16.604 4.902 25.120 1.00 41.52 112 LEU A N 1
ATOM 768 C CA . LEU A 1 103 ? -17.011 4.482 23.782 1.00 42.40 112 LEU A CA 1
ATOM 769 C C . LEU A 1 103 ? -15.899 3.697 23.115 1.00 44.63 112 LEU A C 1
ATOM 770 O O . LEU A 1 103 ? -14.735 3.776 23.519 1.00 51.36 112 LEU A O 1
ATOM 775 N N . SER A 1 104 ? -16.266 2.935 22.096 1.00 39.51 113 SER A N 1
ATOM 776 C CA . SER A 1 104 ? -15.308 2.165 21.330 1.00 38.93 113 SER A CA 1
ATOM 777 C C . SER A 1 104 ? -15.758 2.068 19.861 1.00 40.49 113 SER A C 1
ATOM 778 O O . SER A 1 104 ? -16.862 2.506 19.523 1.00 37.28 113 SER A O 1
ATOM 781 N N . VAL A 1 105 ? -14.882 1.520 19.010 1.00 39.35 114 VAL A N 1
ATOM 782 C CA . VAL A 1 105 ? -15.190 1.172 17.624 1.00 39.08 114 VAL A CA 1
ATOM 783 C C . VAL A 1 105 ? -14.701 -0.225 17.311 1.00 37.08 114 VAL A C 1
ATOM 784 O O . VAL A 1 105 ? -13.643 -0.628 17.789 1.00 36.28 114 VAL A O 1
ATOM 788 N N . GLU A 1 106 ? -15.460 -0.942 16.482 1.00 36.93 115 GLU A N 1
ATOM 789 C CA . GLU A 1 106 ? -14.963 -2.130 15.809 1.00 37.42 115 GLU A CA 1
ATOM 790 C C . GLU A 1 106 ? -14.831 -1.877 14.295 1.00 40.95 115 GLU A C 1
ATOM 791 O O . GLU A 1 106 ? -15.837 -1.702 13.588 1.00 38.38 115 GLU A O 1
ATOM 797 N N . PRO A 1 107 ? -13.576 -1.842 13.803 1.00 43.20 116 PRO A N 1
ATOM 798 C CA . PRO A 1 107 ? -13.208 -1.681 12.381 1.00 42.02 116 PRO A CA 1
ATOM 799 C C . PRO A 1 107 ? -13.731 -2.781 11.451 1.00 39.84 116 PRO A C 1
ATOM 800 O O . PRO A 1 107 ? -14.119 -2.455 10.327 1.00 40.01 116 PRO A O 1
ATOM 804 N N . ARG A 1 108 ? -13.752 -4.043 11.876 1.00 37.09 117 ARG A N 1
ATOM 805 C CA . ARG A 1 108 ? -14.255 -5.086 10.977 1.00 38.32 117 ARG A CA 1
ATOM 806 C C . ARG A 1 108 ? -15.788 -5.086 10.907 1.00 37.86 117 ARG A C 1
ATOM 807 O O . ARG A 1 108 ? -16.464 -4.921 11.927 1.00 38.65 117 ARG A O 1
ATOM 815 N N . PRO A 1 109 ? -16.338 -5.256 9.694 1.00 37.65 118 PRO A N 1
ATOM 816 C CA . PRO A 1 109 ? -17.798 -5.248 9.510 1.00 33.65 118 PRO A CA 1
ATOM 817 C C . PRO A 1 109 ? -18.422 -6.255 10.468 1.00 34.31 118 PRO A C 1
ATOM 818 O O . PRO A 1 109 ? -17.842 -7.330 10.653 1.00 33.94 118 PRO A O 1
ATOM 822 N N . PHE A 1 110 ? -19.583 -5.940 11.035 1.00 33.47 119 PHE A N 1
ATOM 823 C CA . PHE A 1 110 ? -20.221 -6.825 12.006 1.00 37.01 119 PHE A CA 1
ATOM 824 C C . PHE A 1 110 ? -20.878 -8.035 11.342 1.00 36.07 119 PHE A C 1
ATOM 825 O O . PHE A 1 110 ? -21.644 -7.893 10.397 1.00 36.31 119 PHE A O 1
ATOM 833 N N . ASP A 1 111 ? -20.563 -9.227 11.841 1.00 40.04 120 ASP A N 1
ATOM 834 C CA . ASP A 1 111 ? -21.214 -10.462 11.393 1.00 39.18 120 ASP A CA 1
ATOM 835 C C . ASP A 1 111 ? -21.467 -11.323 12.625 1.00 38.61 120 ASP A C 1
ATOM 836 O O . ASP A 1 111 ? -20.528 -11.793 13.273 1.00 41.05 120 ASP A O 1
ATOM 841 N N . PRO A 1 112 ? -22.748 -11.529 12.950 1.00 39.96 121 PRO A N 1
ATOM 842 C CA . PRO A 1 112 ? -23.190 -12.164 14.199 1.00 39.54 121 PRO A CA 1
ATOM 843 C C . PRO A 1 112 ? -22.645 -13.580 14.426 1.00 42.91 121 PRO A C 1
ATOM 844 O O . PRO A 1 112 ? -22.405 -13.953 15.579 1.00 46.63 121 PRO A O 1
ATOM 848 N N . GLN A 1 113 ? -22.448 -14.348 13.359 1.00 40.47 122 GLN A N 1
ATOM 849 C CA . GLN A 1 113 ? -21.981 -15.722 13.501 1.00 43.36 122 GLN A CA 1
ATOM 850 C C . GLN A 1 113 ? -20.552 -15.794 14.060 1.00 44.49 122 GLN A C 1
ATOM 851 O O . GLN A 1 113 ? -20.119 -16.844 14.527 1.00 48.62 122 GLN A O 1
ATOM 857 N N . TYR A 1 114 ? -19.821 -14.686 14.011 1.00 40.23 123 TYR A N 1
ATOM 858 C CA . TYR A 1 114 ? -18.472 -14.649 14.574 1.00 44.84 123 TYR A CA 1
ATOM 859 C C . TYR A 1 114 ? -18.443 -13.855 15.865 1.00 43.49 123 TYR A C 1
ATOM 860 O O . TYR A 1 114 ? -17.379 -13.573 16.414 1.00 45.14 123 TYR A O 1
ATOM 869 N N . TYR A 1 115 ? -19.614 -13.475 16.345 1.00 42.98 124 TYR A N 1
ATOM 870 C CA . TYR A 1 115 ? -19.680 -12.686 17.564 1.00 46.96 124 TYR A CA 1
ATOM 871 C C . TYR A 1 115 ? -19.387 -13.561 18.788 1.00 46.78 124 TYR A C 1
ATOM 872 O O . TYR A 1 115 ? -20.036 -14.582 19.012 1.00 47.07 124 TYR A O 1
ATOM 881 N N . GLU A 1 116 ? -18.385 -13.178 19.565 1.00 49.72 125 GLU A N 1
ATOM 882 C CA . GLU A 1 116 ? -18.003 -13.978 20.717 1.00 53.69 125 GLU A CA 1
ATOM 883 C C . GLU A 1 116 ? -18.703 -13.515 21.991 1.00 55.07 125 GLU A C 1
ATOM 884 O O . GLU A 1 116 ? -18.553 -12.364 22.404 1.00 55.97 125 GLU A O 1
ATOM 890 N N . ASP A 1 117 ? -19.466 -14.411 22.608 1.00 55.47 126 ASP A N 1
ATOM 891 C CA . ASP A 1 117 ? -20.028 -14.149 23.928 1.00 61.77 126 ASP A CA 1
ATOM 892 C C . ASP A 1 117 ? -18.931 -14.227 24.997 1.00 63.90 126 ASP A C 1
ATOM 893 O O . ASP A 1 117 ? -18.410 -15.304 25.286 1.00 66.07 126 ASP A O 1
ATOM 898 N N . GLU A 1 118 ? -18.584 -13.080 25.575 1.00 64.20 127 GLU A N 1
ATOM 899 C CA . GLU A 1 118 ? -17.528 -13.007 26.580 1.00 66.84 127 GLU A CA 1
ATOM 900 C C . GLU A 1 118 ? -18.072 -13.066 28.011 1.00 70.77 127 GLU A C 1
ATOM 901 O O . GLU A 1 118 ? -17.319 -12.938 28.979 1.00 67.32 127 GLU A O 1
ATOM 907 N N . PHE A 1 119 ? -19.379 -13.247 28.144 1.00 68.44 128 PHE A N 1
ATOM 908 C CA . PHE A 1 119 ? -19.996 -13.273 29.463 1.00 72.41 128 PHE A CA 1
ATOM 909 C C . PHE A 1 119 ? -20.738 -14.592 29.710 1.00 77.64 128 PHE A C 1
ATOM 910 O O . PHE A 1 119 ? -21.867 -14.787 29.241 1.00 77.61 128 PHE A O 1
ATOM 918 N N . GLU A 1 120 ? -20.077 -15.498 30.429 1.00 80.43 129 GLU A N 1
ATOM 919 C CA . GLU A 1 120 ? -20.670 -16.771 30.839 1.00 85.56 129 GLU A CA 1
ATOM 920 C C . GLU A 1 120 ? -21.933 -16.545 31.675 1.00 80.64 129 GLU A C 1
ATOM 921 O O . GLU A 1 120 ? -23.049 -16.822 31.227 1.00 76.02 129 GLU A O 1
ATOM 923 N N . GLU A 1 127 ? -20.812 -5.472 38.364 1.00 79.47 136 GLU A N 1
ATOM 924 C CA . GLU A 1 127 ? -20.983 -4.046 38.069 1.00 80.53 136 GLU A CA 1
ATOM 925 C C . GLU A 1 127 ? -19.806 -3.429 37.292 1.00 76.91 136 GLU A C 1
ATOM 926 O O . GLU A 1 127 ? -19.960 -2.386 36.648 1.00 73.14 136 GLU A O 1
ATOM 928 N N . GLU A 1 128 ? -18.638 -4.066 37.366 1.00 78.76 137 GLU A N 1
ATOM 929 C CA . GLU A 1 128 ? -17.527 -3.755 36.467 1.00 77.41 137 GLU A CA 1
ATOM 930 C C . GLU A 1 128 ? -17.459 -4.873 35.433 1.00 77.81 137 GLU A C 1
ATOM 931 O O . GLU A 1 128 ? -16.464 -5.044 34.726 1.00 83.09 137 GLU A O 1
ATOM 933 N N . GLY A 1 129 ? -18.532 -5.650 35.378 1.00 74.61 138 GLY A N 1
ATOM 934 C CA . GLY A 1 129 ? -18.719 -6.646 34.347 1.00 72.83 138 GLY A CA 1
ATOM 935 C C . GLY A 1 129 ? -19.954 -6.224 33.586 1.00 74.55 138 GLY A C 1
ATOM 936 O O . GLY A 1 129 ? -20.200 -6.674 32.466 1.00 74.29 138 GLY A O 1
ATOM 937 N N . ARG A 1 130 ? -20.728 -5.342 34.213 1.00 73.28 139 ARG A N 1
ATOM 938 C CA . ARG A 1 130 ? -21.925 -4.775 33.609 1.00 70.70 139 ARG A CA 1
ATOM 939 C C . ARG A 1 130 ? -21.550 -3.532 32.809 1.00 68.74 139 ARG A C 1
ATOM 940 O O . ARG A 1 130 ? -22.084 -3.295 31.726 1.00 65.86 139 ARG A O 1
ATOM 942 N N . THR A 1 131 ? -20.633 -2.733 33.341 1.00 69.44 140 THR A N 1
ATOM 943 C CA . THR A 1 131 ? -20.147 -1.584 32.597 1.00 68.00 140 THR A CA 1
ATOM 944 C C . THR A 1 131 ? -19.432 -2.080 31.333 1.00 68.30 140 THR A C 1
ATOM 945 O O . THR A 1 131 ? -19.322 -1.356 30.340 1.00 65.02 140 THR A O 1
ATOM 947 N N . ARG A 1 132 ? -18.972 -3.329 31.377 1.00 67.85 141 ARG A N 1
ATOM 948 C CA . ARG A 1 132 ? -18.270 -3.946 30.251 1.00 70.01 141 ARG A CA 1
ATOM 949 C C . ARG A 1 132 ? -19.208 -4.529 29.192 1.00 62.74 141 ARG A C 1
ATOM 950 O O . ARG A 1 132 ? -18.914 -4.504 28.001 1.00 60.97 141 ARG A O 1
ATOM 958 N N . LEU A 1 133 ? -20.327 -5.073 29.642 1.00 63.16 142 LEU A N 1
ATOM 959 C CA . LEU A 1 133 ? -21.300 -5.665 28.747 1.00 61.73 142 LEU A CA 1
ATOM 960 C C . LEU A 1 133 ? -22.024 -4.562 27.979 1.00 60.22 142 LEU A C 1
ATOM 961 O O . LEU A 1 133 ? -22.436 -4.755 26.837 1.00 57.38 142 LEU A O 1
ATOM 966 N N . LYS A 1 134 ? -22.154 -3.403 28.617 1.00 59.16 143 LYS A N 1
ATOM 967 C CA . LYS A 1 134 ? -22.863 -2.256 28.059 1.00 55.65 143 LYS A CA 1
ATOM 968 C C . LYS A 1 134 ? -21.967 -1.479 27.098 1.00 54.76 143 LYS A C 1
ATOM 969 O O . LYS A 1 134 ? -22.440 -0.915 26.111 1.00 54.19 143 LYS A O 1
ATOM 975 N N . LEU A 1 135 ? -20.674 -1.435 27.396 1.00 53.84 144 LEU A N 1
ATOM 976 C CA . LEU A 1 135 ? -19.737 -0.767 26.514 1.00 53.65 144 LEU A CA 1
ATOM 977 C C . LEU A 1 135 ? -19.707 -1.458 25.163 1.00 53.16 144 LEU A C 1
ATOM 978 O O . LEU A 1 135 ? -19.632 -0.809 24.118 1.00 48.36 144 LEU A O 1
ATOM 983 N N . LYS A 1 136 ? -19.763 -2.780 25.176 1.00 49.52 145 LYS A N 1
ATOM 984 C CA . LYS A 1 136 ? -19.555 -3.495 23.932 1.00 54.35 145 LYS A CA 1
ATOM 985 C C . LYS A 1 136 ? -20.850 -3.761 23.156 1.00 50.99 145 LYS A C 1
ATOM 986 O O . LYS A 1 136 ? -20.804 -4.106 21.979 1.00 49.14 145 LYS A O 1
ATOM 992 N N . VAL A 1 137 ? -21.999 -3.573 23.801 1.00 49.36 146 VAL A N 1
ATOM 993 C CA . VAL A 1 137 ? -23.277 -3.780 23.125 1.00 46.80 146 VAL A CA 1
ATOM 994 C C . VAL A 1 137 ? -23.967 -2.465 22.763 1.00 46.83 146 VAL A C 1
ATOM 995 O O . VAL A 1 137 ? -24.509 -2.311 21.672 1.00 43.56 146 VAL A O 1
ATOM 999 N N . GLU A 1 138 ? -23.932 -1.507 23.673 1.00 48.73 147 GLU A N 1
ATOM 1000 C CA . GLU A 1 138 ? -24.606 -0.250 23.425 1.00 48.74 147 GLU A CA 1
ATOM 1001 C C . GLU A 1 138 ? -23.646 0.852 22.981 1.00 44.20 147 GLU A C 1
ATOM 1002 O O . GLU A 1 138 ? -24.044 1.794 22.294 1.00 42.37 147 GLU A O 1
ATOM 1008 N N . ASN A 1 139 ? -22.383 0.732 23.372 1.00 42.44 148 ASN A N 1
ATOM 1009 C CA . ASN A 1 139 ? -21.473 1.870 23.296 1.00 42.88 1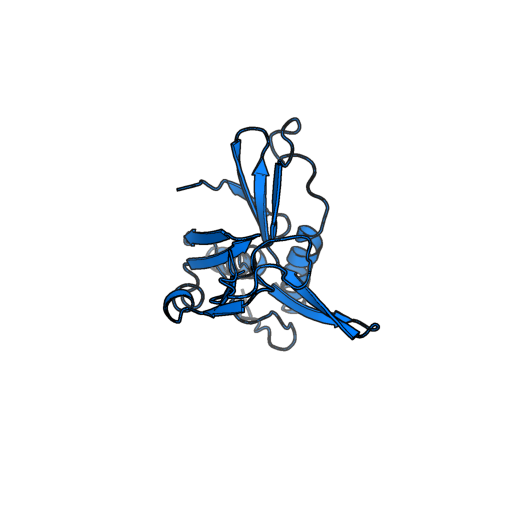48 ASN A CA 1
ATOM 1010 C C . ASN A 1 139 ? -20.288 1.674 22.353 1.00 43.02 148 ASN A C 1
ATOM 1011 O O . ASN A 1 139 ? -19.293 2.407 22.427 1.00 41.54 148 ASN A O 1
ATOM 1016 N N . THR A 1 140 ? -20.405 0.674 21.481 1.00 38.24 149 THR A N 1
ATOM 1017 C CA . THR A 1 140 ? -19.387 0.373 20.488 1.00 37.00 149 THR A CA 1
ATOM 1018 C C . THR A 1 140 ? -19.901 0.749 19.094 1.00 37.64 149 THR A C 1
ATOM 1019 O O . THR A 1 140 ? -20.948 0.264 18.644 1.00 34.87 149 THR A O 1
ATOM 1023 N N . ILE A 1 141 ? -19.176 1.645 18.434 1.00 35.86 150 ILE A N 1
ATOM 1024 C CA . ILE A 1 141 ? -19.482 2.019 17.056 1.00 36.02 150 ILE A CA 1
ATOM 1025 C C . ILE A 1 141 ? -19.182 0.845 16.107 1.00 34.77 150 ILE A C 1
ATOM 1026 O O . ILE A 1 141 ? -18.095 0.262 16.135 1.00 33.65 150 ILE A O 1
ATOM 1031 N N . ARG A 1 142 ? -20.165 0.480 15.296 1.00 33.07 151 ARG A N 1
ATOM 1032 C CA . ARG A 1 142 ? -19.954 -0.583 14.340 1.00 33.23 151 ARG A CA 1
ATOM 1033 C C . ARG A 1 142 ? -20.652 -0.400 12.985 1.00 34.00 151 ARG A C 1
ATOM 1034 O O . ARG A 1 142 ? -21.535 0.444 12.811 1.00 33.30 151 ARG A O 1
ATOM 1042 N N . TRP A 1 143 ? -20.202 -1.157 11.997 1.00 35.48 152 TRP A N 1
ATOM 1043 C CA . TRP A 1 143 ? -20.840 -1.108 10.695 1.00 27.79 152 TRP A CA 1
ATOM 1044 C C . TRP A 1 143 ? -20.983 -2.512 10.137 1.00 29.36 152 TRP A C 1
ATOM 1045 O O . TRP A 1 143 ? -20.314 -3.427 10.582 1.00 29.92 152 TRP A O 1
ATOM 1056 N N . ARG A 1 144 ? -21.883 -2.688 9.180 1.00 33.20 153 ARG A N 1
ATOM 1057 C CA . ARG A 1 144 ? -22.100 -3.992 8.568 1.00 33.87 153 ARG A CA 1
ATOM 1058 C C . ARG A 1 144 ? -22.304 -3.800 7.080 1.00 36.52 153 ARG A C 1
ATOM 1059 O O . ARG A 1 144 ? -22.553 -2.676 6.619 1.00 37.95 153 ARG A O 1
ATOM 1067 N N . ILE A 1 145 ? -22.219 -4.897 6.333 1.00 36.34 154 ILE A N 1
ATOM 1068 C CA . ILE A 1 145 ? -22.296 -4.827 4.882 1.00 40.03 154 ILE A CA 1
ATOM 1069 C C . ILE A 1 145 ? -23.141 -5.950 4.252 1.00 45.58 154 ILE A C 1
ATOM 1070 O O . ILE A 1 145 ? -22.899 -7.135 4.454 1.00 45.13 154 ILE A O 1
ATOM 1075 N N . ARG A 1 146 ? -24.129 -5.546 3.462 1.00 50.86 155 ARG A N 1
ATOM 1076 C CA . ARG A 1 146 ? -25.185 -6.444 2.985 1.00 52.20 155 ARG A CA 1
ATOM 1077 C C . ARG A 1 146 ? -25.299 -6.477 1.459 1.00 51.38 155 ARG A C 1
ATOM 1078 O O . ARG A 1 146 ? -25.034 -5.477 0.784 1.00 48.26 155 ARG A O 1
ATOM 1086 N N . ARG A 1 147 ? -25.712 -7.626 0.926 1.00 54.41 156 ARG A N 1
ATOM 1087 C CA . ARG A 1 147 ? -26.033 -7.757 -0.496 1.00 48.19 156 ARG A CA 1
ATOM 1088 C C . ARG A 1 147 ? -27.527 -8.078 -0.728 1.00 46.34 156 ARG A C 1
ATOM 1089 O O . ARG A 1 147 ? -27.971 -9.190 -0.472 1.00 49.68 156 ARG A O 1
ATOM 1097 N N . ASP A 1 148 ? -28.274 -7.068 -1.183 1.00 44.30 157 ASP A N 1
ATOM 1098 C CA . ASP A 1 148 ? -29.656 -7.149 -1.695 1.00 45.35 157 ASP A CA 1
ATOM 1099 C C . ASP A 1 148 ? -30.033 -8.347 -2.581 1.00 47.04 157 ASP A C 1
ATOM 1100 O O . ASP A 1 148 ? -29.181 -9.034 -3.142 1.00 44.55 157 ASP A O 1
ATOM 1105 N N . GLU A 1 149 ? -31.337 -8.525 -2.764 1.00 48.21 158 GLU A N 1
ATOM 1106 C CA . GLU A 1 149 ? -31.861 -9.417 -3.788 1.00 42.87 158 GLU A CA 1
ATOM 1107 C C . GLU A 1 149 ? -31.906 -8.752 -5.179 1.00 43.51 158 GLU A C 1
ATOM 1108 O O . GLU A 1 149 ? -32.159 -9.422 -6.178 1.00 43.40 158 GLU A O 1
ATOM 1114 N N . GLU A 1 150 ? -31.664 -7.441 -5.231 1.00 42.22 159 GLU A N 1
ATOM 1115 C CA . GLU A 1 150 ? -31.491 -6.716 -6.493 1.00 42.14 159 GLU A CA 1
ATOM 1116 C C . GLU A 1 150 ? -30.005 -6.468 -6.828 1.00 38.78 159 GLU A C 1
ATOM 1117 O O . GLU A 1 150 ? -29.683 -5.561 -7.592 1.00 40.47 159 GLU A O 1
ATOM 1123 N N . GLY A 1 151 ? -29.105 -7.241 -6.232 1.00 35.75 160 GLY A N 1
ATOM 1124 C CA . GLY A 1 151 ? -27.684 -7.073 -6.472 1.00 38.22 160 GLY A CA 1
ATOM 1125 C C . GLY A 1 151 ? -27.030 -5.796 -5.965 1.00 38.77 160 GLY A C 1
ATOM 1126 O O . GLY A 1 151 ? -25.945 -5.435 -6.414 1.00 41.42 160 GLY A O 1
ATOM 1127 N N . ASN A 1 152 ? -27.679 -5.111 -5.030 1.00 39.98 161 ASN A N 1
ATOM 1128 C CA . ASN A 1 152 ? -27.111 -3.898 -4.460 1.00 38.13 161 ASN A CA 1
ATOM 1129 C C . ASN A 1 152 ? -26.295 -4.213 -3.209 1.00 41.97 161 ASN A C 1
ATOM 1130 O O . ASN A 1 152 ? -26.624 -5.131 -2.450 1.00 39.60 161 ASN A O 1
ATOM 1135 N N . GLU A 1 153 ? -25.214 -3.466 -3.006 1.00 37.60 162 GLU A N 1
ATOM 1136 C CA . GLU A 1 153 ? -24.421 -3.631 -1.804 1.00 36.97 162 GLU A CA 1
ATOM 1137 C C . GLU A 1 153 ? -24.696 -2.487 -0.830 1.00 41.58 162 GLU A C 1
ATOM 1138 O O . GLU A 1 153 ? -24.483 -1.308 -1.147 1.00 40.01 162 GLU A O 1
ATOM 1144 N N . ILE A 1 154 ? -25.189 -2.850 0.350 1.00 36.46 163 ILE A N 1
ATOM 1145 C CA . ILE A 1 154 ? -25.628 -1.871 1.330 1.00 38.67 163 ILE A CA 1
ATOM 1146 C C . ILE A 1 154 ? -24.722 -1.836 2.559 1.00 40.86 163 ILE A C 1
ATOM 1147 O O . ILE A 1 154 ? -24.564 -2.830 3.279 1.00 38.60 163 ILE A O 1
ATOM 1152 N N . LYS A 1 155 ? -24.114 -0.679 2.779 1.00 37.01 164 LYS A N 1
ATOM 1153 C CA . LYS A 1 155 ? -23.314 -0.451 3.964 1.00 39.59 164 LYS A CA 1
ATOM 1154 C C . LYS A 1 155 ? -24.161 0.257 5.041 1.00 37.77 164 LYS A C 1
ATOM 1155 O O . LYS A 1 155 ? -24.778 1.295 4.786 1.00 34.89 164 LYS A O 1
ATOM 1161 N N . GLU A 1 156 ? -24.195 -0.309 6.241 1.00 35.24 165 GLU A N 1
ATOM 1162 C CA . GLU A 1 156 ? -24.954 0.298 7.333 1.00 33.07 165 GLU A CA 1
ATOM 1163 C C . GLU A 1 156 ? -24.065 0.620 8.528 1.00 33.02 165 GLU A C 1
ATOM 1164 O O . GLU A 1 156 ? -23.184 -0.164 8.875 1.00 33.29 165 GLU A O 1
ATOM 1170 N N . SER A 1 157 ? -24.297 1.776 9.147 1.00 34.92 166 SER A N 1
ATOM 1171 C CA . SER A 1 157 ? -23.617 2.144 10.390 1.00 30.60 166 SER A CA 1
ATOM 1172 C C . SER A 1 157 ? -24.548 2.225 11.603 1.00 31.63 166 SER A C 1
ATOM 1173 O O . SER A 1 157 ? -25.754 2.458 11.486 1.00 30.54 166 SER A O 1
ATOM 1176 N N . ASN A 1 158 ? -23.928 2.010 12.758 1.00 35.09 167 ASN A N 1
ATOM 1177 C CA . ASN A 1 158 ? -24.471 2.105 14.114 1.00 35.42 167 ASN A CA 1
ATOM 1178 C C . ASN A 1 158 ? -24.725 3.540 14.530 1.00 37.33 167 ASN A C 1
ATOM 1179 O O . ASN A 1 158 ? -25.448 3.814 15.492 1.00 33.67 167 ASN A O 1
ATOM 1184 N N . ALA A 1 159 ? -24.057 4.456 13.845 1.00 28.78 168 ALA A N 1
ATOM 1185 C CA . ALA A 1 159 ? -23.749 5.732 14.451 1.00 30.62 168 ALA A CA 1
ATOM 1186 C C . ALA A 1 159 ? -24.022 6.872 13.505 1.00 33.04 168 ALA A C 1
ATOM 1187 O O . ALA A 1 159 ? -23.923 6.730 12.278 1.00 30.85 168 ALA A O 1
ATOM 1189 N N . ARG A 1 160 ? -24.330 8.017 14.093 1.00 31.68 169 ARG A N 1
ATOM 1190 C CA . ARG A 1 160 ? -24.718 9.173 13.325 1.00 33.05 169 ARG A CA 1
ATOM 1191 C C . ARG A 1 160 ? -24.176 10.406 14.040 1.00 34.23 169 ARG A C 1
ATOM 1192 O O . ARG A 1 160 ? -24.238 10.485 15.270 1.00 35.10 169 ARG A O 1
ATOM 1200 N N . ILE A 1 161 ? -23.597 11.341 13.288 1.00 32.68 170 ILE A N 1
ATOM 1201 C CA . ILE A 1 161 ? -23.215 12.634 13.855 1.00 30.80 170 ILE A CA 1
ATOM 1202 C C . ILE A 1 161 ? -24.240 13.658 13.413 1.00 36.03 170 ILE A C 1
ATOM 1203 O O . ILE A 1 161 ? -24.511 13.816 12.212 1.00 38.40 170 ILE A O 1
ATOM 1208 N N . VAL A 1 162 ? -24.819 14.358 14.377 1.00 34.28 171 VAL A N 1
ATOM 1209 C CA . VAL A 1 162 ? -25.846 15.337 14.059 1.00 36.72 171 VAL A CA 1
ATOM 1210 C C . VAL A 1 162 ? -25.378 16.744 14.393 1.00 37.14 171 VAL A C 1
ATOM 1211 O O . VAL A 1 162 ? -24.920 17.000 15.506 1.00 36.84 171 VAL A O 1
ATOM 1215 N N . LYS A 1 163 ? -25.474 17.646 13.416 1.00 37.82 172 LYS A N 1
ATOM 1216 C CA . LYS A 1 163 ? -25.309 19.074 13.667 1.00 39.26 172 LYS A CA 1
ATOM 1217 C C . LYS A 1 163 ? -26.689 19.695 13.820 1.00 38.16 172 LYS A C 1
ATOM 1218 O O . LYS A 1 163 ? -27.576 19.446 13.002 1.00 38.45 172 LYS A O 1
ATOM 1224 N N . TRP A 1 164 ? -26.879 20.498 14.864 1.00 39.25 173 TRP A N 1
ATOM 1225 C CA . TRP A 1 164 ? -28.217 21.011 15.171 1.00 38.80 173 TRP A CA 1
ATOM 1226 C C . TRP A 1 164 ? -28.416 22.476 14.821 1.00 40.85 173 TRP A C 1
ATOM 1227 O O . TRP A 1 164 ? -27.440 23.213 14.637 1.00 42.18 173 TRP A O 1
ATOM 1238 N N . SER A 1 165 ? -29.684 22.892 14.777 1.00 40.09 174 SER A N 1
ATOM 1239 C CA . SER A 1 165 ? -30.059 24.268 14.430 1.00 39.99 174 SER A CA 1
ATOM 1240 C C . SER A 1 165 ? -29.520 25.330 15.386 1.00 41.99 174 SER A C 1
ATOM 1241 O O . SER A 1 165 ? -29.398 26.491 14.999 1.00 40.41 174 SER A O 1
ATOM 1244 N N . ASP A 1 166 ? -29.188 24.939 16.619 1.00 40.93 175 ASP A N 1
ATOM 1245 C CA . ASP A 1 166 ? -28.597 25.872 17.589 1.00 39.68 175 ASP A CA 1
ATOM 1246 C C . ASP A 1 166 ? -27.066 25.898 17.591 1.00 42.16 175 ASP A C 1
ATOM 1247 O O . ASP A 1 166 ? -26.457 26.573 18.425 1.00 39.69 175 ASP A O 1
ATOM 1252 N N . GLY A 1 167 ? -26.440 25.159 16.678 1.00 41.44 176 GLY A N 1
ATOM 1253 C CA . GLY A 1 167 ? -24.985 25.139 16.619 1.00 39.61 176 GLY A CA 1
ATOM 1254 C C . GLY A 1 167 ? -24.305 24.019 17.397 1.00 42.43 176 GLY A C 1
ATOM 1255 O O . GLY A 1 167 ? -23.086 23.845 17.311 1.00 38.10 176 GLY A O 1
ATOM 1256 N N . SER A 1 168 ? -25.083 23.256 18.158 1.00 42.14 177 SER A N 1
ATOM 1257 C CA . SER A 1 168 ? -24.528 22.132 18.896 1.00 41.44 177 SER A CA 1
ATOM 1258 C C . SER A 1 168 ? -24.434 20.896 18.003 1.00 43.40 177 SER A C 1
ATOM 1259 O O . SER A 1 168 ? -24.844 20.923 16.835 1.00 42.36 177 SER A O 1
ATOM 1262 N N . MET A 1 169 ? -23.900 19.818 18.572 1.00 42.67 178 MET A N 1
ATOM 1263 C CA . MET A 1 169 ? -23.637 18.578 17.853 1.00 40.08 178 MET A CA 1
ATOM 1264 C C . MET A 1 169 ? -23.790 17.401 18.800 1.00 38.82 178 MET A C 1
ATOM 1265 O O . MET A 1 169 ? -23.370 17.473 19.951 1.00 41.82 178 MET A O 1
ATOM 1270 N N . SER A 1 170 ? -24.361 16.308 18.317 1.00 37.17 179 SER A N 1
ATOM 1271 C CA . SER A 1 170 ? -24.402 15.088 19.108 1.00 36.48 179 SER A CA 1
ATOM 1272 C C . SER A 1 170 ? -23.988 13.869 18.305 1.00 33.63 179 SER A C 1
ATOM 1273 O O . SER A 1 170 ? -24.050 13.868 17.085 1.00 32.87 179 SER A O 1
ATOM 1276 N N . LEU A 1 171 ? -23.572 12.833 19.022 1.00 35.14 180 LEU A N 1
ATOM 1277 C CA . LEU A 1 171 ? -23.306 11.522 18.466 1.00 34.64 180 LEU A CA 1
ATOM 1278 C C . LEU A 1 171 ? -24.471 10.603 18.850 1.00 37.36 180 LEU A C 1
ATOM 1279 O O . LEU A 1 171 ? -24.731 10.383 20.040 1.00 38.21 180 LEU A O 1
ATOM 1284 N N . HIS A 1 172 ? -25.187 10.090 17.851 1.00 32.30 181 HIS A N 1
ATOM 1285 C CA . HIS A 1 172 ? -26.204 9.071 18.092 1.00 29.23 181 HIS A CA 1
ATOM 1286 C C . HIS A 1 172 ? -25.623 7.691 17.855 1.00 34.28 181 HIS A C 1
ATOM 1287 O O . HIS A 1 172 ? -25.164 7.368 16.749 1.00 36.30 181 HIS A O 1
ATOM 1294 N N . LEU A 1 173 ? -25.635 6.880 18.903 1.00 34.35 182 LEU A N 1
ATOM 1295 C CA . LEU A 1 173 ? -25.235 5.491 18.811 1.00 33.82 182 LEU A CA 1
ATOM 1296 C C . LEU A 1 173 ? -26.476 4.660 19.062 1.00 38.92 182 LEU A C 1
ATOM 1297 O O . LEU A 1 173 ? -26.966 4.582 20.194 1.00 40.84 182 LEU A O 1
ATOM 1302 N N . GLY A 1 174 ? -26.990 4.050 17.998 1.00 39.54 183 GLY A N 1
ATOM 1303 C CA . GLY A 1 174 ? -28.307 3.451 18.036 1.00 41.48 183 GLY A CA 1
ATOM 1304 C C . GLY A 1 174 ? -29.310 4.457 18.569 1.00 47.29 183 GLY A C 1
ATOM 1305 O O . GLY A 1 174 ? -29.601 5.472 17.918 1.00 43.33 183 GLY A O 1
ATOM 1306 N N . ASN A 1 175 ? -29.833 4.175 19.761 1.00 47.34 184 ASN A N 1
ATOM 1307 C CA . ASN A 1 175 ? -30.746 5.083 20.445 1.00 46.05 184 ASN A CA 1
ATOM 1308 C C . ASN A 1 175 ? -30.011 6.144 21.255 1.00 45.50 184 ASN A C 1
ATOM 1309 O O . ASN A 1 175 ? -30.402 7.304 21.265 1.00 49.11 184 ASN A O 1
ATOM 1314 N N . GLU A 1 176 ? -28.940 5.741 21.929 1.00 41.82 185 GLU A N 1
ATOM 1315 C CA . GLU A 1 176 ? -28.271 6.607 22.895 1.00 39.61 185 GLU A CA 1
ATOM 1316 C C . GLU A 1 176 ? -27.698 7.881 22.274 1.00 38.41 185 GLU A C 1
ATOM 1317 O O . GLU A 1 176 ? -27.315 7.911 21.102 1.00 38.23 185 GLU A O 1
ATOM 1319 N N . VAL A 1 177 ? -27.641 8.931 23.084 1.00 38.39 186 VAL A N 1
ATOM 1320 C CA . VAL A 1 177 ? -27.162 10.238 22.649 1.00 39.30 186 VAL A CA 1
ATOM 1321 C C . VAL A 1 177 ? -25.976 10.704 23.497 1.00 37.88 186 VAL A C 1
ATOM 1322 O O . VAL A 1 177 ? -25.990 10.591 24.723 1.00 40.63 186 VAL A O 1
ATOM 1326 N N . PHE A 1 178 ? -24.951 11.230 22.840 1.00 37.65 187 PHE A N 1
ATOM 1327 C CA . PHE A 1 178 ? -23.795 11.771 23.538 1.00 37.03 187 PHE A CA 1
ATOM 1328 C C . PHE A 1 178 ? -23.520 13.192 23.053 1.00 40.07 187 PHE A C 1
ATOM 1329 O O . PHE A 1 178 ? -23.386 13.429 21.860 1.00 36.05 187 PHE A O 1
ATOM 1337 N N . ASP A 1 179 ? -23.466 14.138 23.984 1.00 44.23 188 ASP A N 1
ATOM 1338 C CA . ASP A 1 179 ? -23.084 15.500 23.653 1.00 42.69 188 ASP A CA 1
ATOM 1339 C C . ASP A 1 179 ? -21.661 15.457 23.133 1.00 42.75 188 ASP A C 1
ATOM 1340 O O . ASP A 1 179 ? -20.808 14.765 23.686 1.00 40.67 188 ASP A O 1
ATOM 1345 N N . VAL A 1 180 ? -21.402 16.216 22.080 1.00 42.19 189 VAL A N 1
ATOM 1346 C CA . VAL A 1 180 ? -20.134 16.142 21.384 1.00 43.75 189 VAL A CA 1
ATOM 1347 C C . VAL A 1 180 ? -19.718 17.562 21.014 1.00 43.48 189 VAL A C 1
ATOM 1348 O O . VAL A 1 180 ? -20.566 18.454 20.954 1.00 42.61 189 VAL A O 1
ATOM 1352 N N . TYR A 1 181 ? -18.426 17.788 20.788 1.00 45.56 190 TYR A N 1
ATOM 1353 C CA . TYR A 1 181 ? -17.943 19.146 20.487 1.00 47.49 190 TYR A CA 1
ATOM 1354 C C . TYR A 1 181 ? -16.961 19.219 19.309 1.00 47.53 190 TYR A C 1
ATOM 1355 O O . TYR A 1 181 ? -16.120 18.333 19.120 1.00 47.79 190 TYR A O 1
ATOM 1364 N N . LYS A 1 182 ? -17.083 20.284 18.524 1.00 46.46 191 LYS A N 1
ATOM 1365 C CA . LYS A 1 182 ? -16.196 20.521 17.390 1.00 48.37 191 LYS A CA 1
ATOM 1366 C C . LYS A 1 182 ? -14.892 21.194 17.823 1.00 48.57 191 LYS A C 1
ATOM 1367 O O . LYS A 1 182 ? -14.913 22.230 18.474 1.00 47.01 191 LYS A O 1
ATOM 1369 N N . ALA A 1 183 ? -13.762 20.598 17.450 1.00 55.51 192 ALA A N 1
ATOM 1370 C CA . ALA A 1 183 ? -12.438 21.137 17.781 1.00 52.55 192 ALA A CA 1
ATOM 1371 C C . ALA A 1 183 ? -11.433 20.938 16.635 1.00 51.71 192 ALA A C 1
ATOM 1372 O O . ALA A 1 183 ? -11.724 21.245 15.470 1.00 51.34 192 ALA A O 1
#

GO terms:
  GO:0045638 negative regulation of myeloid cell differentiation (P, IDA)
  GO:0016593 Cdc73/Paf1 complex (C, IDA)
  GO:0019827 stem cell population maintenance (P, IDA)
  GO:0005654 nucleoplasm (C, TAS)
  GO:0005515 protein binding (F, IPI)
  GO:0001650 fibrillar center (C, IDA)
  GO:0005654 nucleoplasm (C, IDA)
  GO:0006368 transcription elongation by RNA polymerase II (P, IDA)
  GO:0005634 nucleus (C, IDA)
  GO:0045944 positive regulation of transcription by RNA polymerase II (P, IDA)
  GO:0031124 mRNA 3'-end processing (P, IMP)

Radius of gyration: 19.39 Å; Cα contacts (8 Å, |Δi|>4): 298; chains: 1; bounding box: 36×43×65 Å

Organism: Homo sapiens (NCBI:txid9606)

Foldseek 3Di:
DDLVVLVVLQVLLQVLVVPDAAADPVGRVKGFPDKAFFQFDQKAWAWAQADDDDDPDDDDDDHGTDGTDMDGDPVQVPALVVQQWTWGDDPRDIDIDGDDPLAGEDNDADDSVPDDDPPCVVVVSVSCRVRQHYKHKHWDADPVRDIDITISWMWTQIPVGWIWIRRSPDIDGDDDD

InterPro domains:
  IPR007149 Leo1-like protein [PF04004] (374-535)
  IPR007149 Leo1-like protein [PTHR23146] (240-662)

Sequence (177 aa):
KDRDSQITAIEKTFEDAQKSISQHYSKPRVTPVEVMPVFPDFKMWINPCAQVIFDSDPAPKDTSGAAALEMMSQAMIRGMMSGENLYFQSGNDLYFVKLPNFLSVEPRPFDPQYYEDEFEEEGRTRLKLKVENTIRWRIRRDEEGNEIKESNARIVKWSDGSMSLHLGNEVFDVYKA

Secondary structure (DSSP, 8-state):
--HHHHHHHHHHHHHHHHSPP-S-SS-TT--EEEEEE----SEEEE--S----S-SSPPP-SSSS-SPEEEE-STTHHHHTTTSEEEEEETTEEEEEE--TT-EE--SPP-GGG-------TTHHHHHHHHTSEE-EEEEE-TTS-EEEEESEEEEEETTS-EEEEETTEEEEE---

B-factor: mean 45.81, std 10.69, range [27.55, 85.56]

Nearest PDB structures (foldseek):
  4m6t-assembly1_A  TM=1.006E+00  e=1.311E-36  Homo sapiens
  7xn7-assembly1_u  TM=6.033E-01  e=7.252E-05  Komagataella phaffii

Solvent-accessible surface area: 11722 Å² total; per-residue (Å²): 81,64,84,107,56,3,19,92,35,0,65,109,10,0,57,13,5,101,124,105,40,75,104,14,83,90,84,91,230,18,66,40,106,72,58,2,54,2,49,7,36,62,72,38,136,77,78,43,112,53,97,130,96,205,59,115,92,82,87,131,118,156,99,78,1,48,91,43,96,91,113,123,38,74,85,18,67,71,12,9,140,76,16,109,18,0,52,5,46,23,64,132,75,78,55,90,27,155,14,49,107,113,10,26,8,64,32,180,61,22,59,49,129,164,17,126,59,103,33,157,126,86,30,60,64,121,41,92,53,46,8,84,6,10,2,16,37,52,82,102,186,47,189,147,68,77,103,50,96,20,2,0,0,28,7,0,59,8,58,72,71,41,36,2,6,25,2,5,100,38,60,37,104,40,180,90,154